Protein AF-A0A660PW03-F1 (afdb_monomer_lite)

pLDDT: mean 82.59, std 9.55, range [47.28, 92.81]

Secondary structure (DSSP, 8-state):
----TT-EEEEEEETTEEEEEEEEEEEESSHHHHHHHHHHHHTS---SSEEEEEEEE---

Radius of gyration: 13.58 Å; chains: 1; bounding box: 29×24×36 Å

Foldseek 3Di:
DDDDPQWDWDWDQDPNDTFIEIEHEDEAQDPVVVVVVVVVVVPDDDDPGHYYYHYYYDDD

Sequence (60 aa):
MSQVSGWSMGLMIDNGKMIETLQKRFQFKNFREVMAFLREIEEWPKPRGIILIFVSIIIK

Structure (mmCIF, N/CA/C/O backbone):
data_AF-A0A660PW03-F1
#
_entry.id   AF-A0A660PW03-F1
#
loop_
_atom_site.group_PDB
_atom_site.id
_atom_site.type_symbol
_atom_site.label_atom_id
_atom_site.label_alt_id
_atom_site.label_comp_id
_atom_site.label_asym_id
_atom_site.label_entity_id
_atom_site.label_seq_id
_atom_site.pdbx_PDB_ins_code
_atom_site.Cartn_x
_atom_site.Cartn_y
_atom_site.Cartn_z
_atom_site.occupancy
_atom_site.B_iso_or_equiv
_atom_site.auth_seq_id
_atom_site.auth_comp_id
_atom_site.auth_asym_id
_atom_site.auth_atom_id
_atom_site.pdbx_PDB_model_num
ATOM 1 N N . MET A 1 1 ? -8.900 4.928 -19.718 1.00 47.28 1 MET A N 1
ATOM 2 C CA . MET A 1 1 ? -8.553 3.953 -18.661 1.00 47.28 1 MET A CA 1
ATOM 3 C C . MET A 1 1 ? -9.283 4.369 -17.395 1.00 47.28 1 MET A C 1
ATOM 5 O O . MET A 1 1 ? -9.190 5.534 -17.031 1.00 47.28 1 MET A O 1
ATOM 9 N N . SER A 1 2 ? -10.090 3.489 -16.799 1.00 53.69 2 SER A N 1
ATOM 10 C CA . SER A 1 2 ? -10.884 3.809 -15.605 1.00 53.69 2 SER A CA 1
ATOM 11 C C . SER A 1 2 ? -9.954 4.105 -14.427 1.00 53.69 2 SER A C 1
ATOM 13 O O . SER A 1 2 ? -9.215 3.219 -13.999 1.00 53.69 2 SER A O 1
ATOM 15 N N . GLN A 1 3 ? -9.975 5.336 -13.913 1.00 59.75 3 GLN A N 1
ATOM 16 C CA . GLN A 1 3 ? -9.316 5.669 -12.652 1.00 59.75 3 GLN A CA 1
ATOM 17 C C . GLN A 1 3 ? -9.899 4.778 -11.552 1.00 59.75 3 GLN A C 1
ATOM 19 O O . GLN A 1 3 ? -11.083 4.868 -11.228 1.00 59.75 3 GLN A O 1
ATOM 24 N N . VAL A 1 4 ? -9.080 3.891 -10.990 1.00 67.12 4 VAL A N 1
ATOM 25 C CA . VAL A 1 4 ? -9.471 3.131 -9.803 1.00 67.12 4 VAL A CA 1
ATOM 26 C C . VAL A 1 4 ? -9.440 4.105 -8.628 1.00 67.12 4 VAL A C 1
ATOM 28 O O . VAL A 1 4 ? -8.411 4.718 -8.351 1.00 67.12 4 VAL A O 1
ATOM 31 N N . SER A 1 5 ? -10.577 4.284 -7.953 1.00 75.88 5 SER A N 1
ATOM 32 C CA . SER A 1 5 ? -10.732 5.310 -6.915 1.00 75.88 5 SER A CA 1
ATOM 33 C C . SER A 1 5 ? -9.650 5.222 -5.824 1.00 75.88 5 SER A C 1
ATOM 35 O O . SER A 1 5 ? -9.387 4.159 -5.240 1.00 75.88 5 SER A O 1
ATOM 37 N N . GLY A 1 6 ? -9.005 6.360 -5.554 1.00 79.50 6 GLY A N 1
ATOM 38 C CA . GLY A 1 6 ? -7.944 6.491 -4.554 1.00 79.50 6 GLY A CA 1
ATOM 39 C C . GLY A 1 6 ? -6.580 5.930 -4.968 1.00 79.50 6 GLY A C 1
ATOM 40 O O . GLY A 1 6 ? -5.699 5.865 -4.116 1.00 79.50 6 GLY A O 1
ATOM 41 N N . TRP A 1 7 ? -6.398 5.519 -6.227 1.00 85.12 7 TRP A N 1
ATOM 42 C CA . TRP A 1 7 ? -5.094 5.164 -6.789 1.00 85.12 7 TRP A CA 1
ATOM 43 C C . TRP A 1 7 ? -4.567 6.286 -7.682 1.00 85.12 7 TRP A C 1
ATOM 45 O O . TRP A 1 7 ? -5.313 6.867 -8.472 1.00 85.12 7 TRP A O 1
ATOM 55 N N . SER A 1 8 ? -3.271 6.563 -7.587 1.00 85.38 8 SER A N 1
ATOM 56 C CA . SER A 1 8 ? -2.562 7.509 -8.447 1.00 85.38 8 SER A CA 1
ATOM 57 C C . SER A 1 8 ? -1.462 6.796 -9.224 1.00 85.38 8 SER A C 1
ATOM 59 O O . SER A 1 8 ? -0.810 5.897 -8.696 1.00 85.38 8 SER A O 1
ATOM 61 N N . MET A 1 9 ? -1.226 7.214 -10.467 1.00 86.00 9 MET A N 1
ATOM 62 C CA . MET A 1 9 ? -0.017 6.812 -11.184 1.00 86.00 9 MET A CA 1
ATOM 63 C C . MET A 1 9 ? 1.163 7.643 -10.689 1.00 86.00 9 MET A C 1
ATOM 65 O O . MET A 1 9 ? 1.051 8.861 -10.556 1.00 86.00 9 MET A O 1
ATOM 69 N N . GLY A 1 10 ? 2.283 6.985 -10.420 1.00 84.44 10 GLY A N 1
ATOM 70 C CA . GLY A 1 10 ? 3.543 7.629 -10.073 1.00 84.44 10 GLY A CA 1
ATOM 71 C C . GLY A 1 10 ? 4.686 7.061 -10.900 1.00 84.44 10 GLY A C 1
ATOM 72 O O . GLY A 1 10 ? 4.627 5.918 -11.344 1.00 84.44 10 GLY A O 1
ATOM 73 N N . LEU A 1 11 ? 5.735 7.849 -11.095 1.00 86.38 11 LEU A N 1
ATOM 74 C CA . LEU A 1 11 ? 6.942 7.423 -11.797 1.00 86.38 11 LEU A CA 1
ATOM 75 C C . LEU A 1 11 ? 8.031 7.139 -10.766 1.00 86.38 11 LEU A C 1
ATOM 77 O O . LEU A 1 11 ? 8.286 7.967 -9.890 1.00 86.38 11 LEU A O 1
ATOM 81 N N . MET A 1 12 ? 8.664 5.975 -10.865 1.00 85.12 12 MET A N 1
ATOM 82 C CA . MET A 1 12 ? 9.812 5.604 -10.040 1.00 85.12 12 MET A CA 1
ATOM 83 C C . MET A 1 12 ? 10.991 5.255 -10.943 1.00 85.12 12 MET A C 1
ATOM 85 O O . MET A 1 12 ? 10.808 4.697 -12.023 1.00 85.12 12 MET A O 1
ATOM 89 N N . ILE A 1 13 ? 12.203 5.593 -10.508 1.00 83.19 13 ILE A N 1
ATOM 90 C CA . ILE A 1 13 ? 13.425 5.137 -11.168 1.00 83.19 13 ILE A CA 1
ATOM 91 C C . ILE A 1 13 ? 13.846 3.831 -10.498 1.00 83.19 13 ILE A C 1
ATOM 93 O O . ILE A 1 13 ? 14.175 3.829 -9.314 1.00 83.19 13 ILE A O 1
ATOM 97 N N . ASP A 1 14 ? 13.848 2.742 -11.260 1.00 79.56 14 ASP A N 1
ATOM 98 C CA . ASP A 1 14 ? 14.40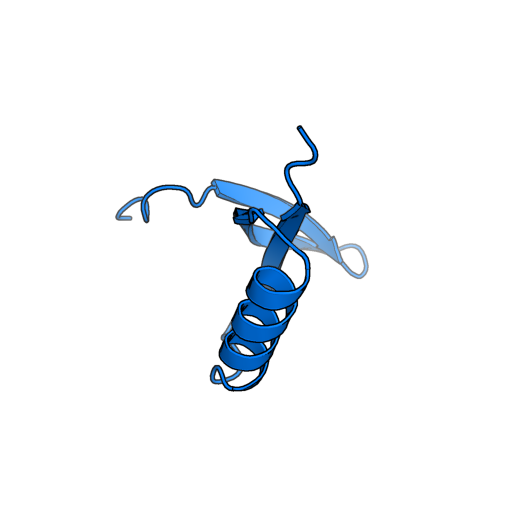1 1.449 -10.856 1.00 79.56 14 ASP A CA 1
ATOM 99 C C . ASP A 1 14 ? 15.484 1.045 -11.862 1.00 79.56 14 ASP A C 1
ATOM 101 O O . ASP A 1 14 ? 15.253 1.041 -13.073 1.00 79.56 14 ASP A O 1
ATOM 105 N N . ASN A 1 15 ? 16.697 0.765 -11.380 1.00 81.94 15 ASN A N 1
ATOM 106 C CA . ASN A 1 15 ? 17.844 0.381 -12.217 1.00 81.94 15 ASN A CA 1
ATOM 107 C C . ASN A 1 15 ? 18.112 1.320 -13.417 1.00 81.94 15 ASN A C 1
ATOM 109 O O . ASN A 1 15 ? 18.464 0.879 -14.512 1.00 81.94 15 ASN A O 1
ATOM 113 N N . GLY A 1 16 ? 17.910 2.630 -13.230 1.00 86.12 16 GLY A N 1
ATOM 114 C CA . GLY A 1 16 ? 18.099 3.644 -14.275 1.00 86.12 16 GLY A CA 1
ATOM 115 C C . GLY A 1 16 ? 16.981 3.710 -15.324 1.00 86.12 16 GLY A C 1
ATOM 116 O O . GLY A 1 16 ? 17.071 4.512 -16.252 1.00 86.12 16 GLY A O 1
ATOM 117 N N . LYS A 1 17 ? 15.917 2.911 -15.183 1.00 85.38 17 LYS A N 1
ATOM 118 C CA . LYS A 1 17 ? 14.716 2.976 -16.023 1.00 85.38 17 LYS A CA 1
ATOM 119 C C . LYS A 1 17 ? 13.578 3.636 -15.258 1.00 85.38 17 LYS A C 1
ATOM 121 O O . LYS A 1 17 ? 13.347 3.348 -14.088 1.00 85.38 17 LYS A O 1
ATOM 126 N N . MET A 1 18 ? 12.858 4.522 -15.937 1.00 86.12 18 MET A N 1
ATOM 127 C CA . MET A 1 18 ? 11.624 5.094 -15.413 1.00 86.12 18 MET A CA 1
ATOM 128 C C . MET A 1 18 ? 10.500 4.070 -15.581 1.00 86.12 18 MET A C 1
ATOM 130 O O . MET A 1 18 ? 10.256 3.600 -16.692 1.00 86.12 18 MET A O 1
ATOM 134 N N . ILE A 1 19 ? 9.845 3.707 -14.481 1.00 87.25 19 ILE A N 1
ATOM 135 C CA . ILE A 1 19 ? 8.757 2.730 -14.447 1.00 87.25 19 ILE A CA 1
ATOM 136 C C . ILE A 1 19 ? 7.499 3.411 -13.911 1.00 87.25 19 ILE A C 1
ATOM 138 O O . ILE A 1 19 ? 7.535 4.120 -12.901 1.00 87.25 19 ILE A O 1
ATOM 142 N N . GLU A 1 20 ? 6.379 3.180 -14.591 1.00 86.38 20 GLU A N 1
ATOM 143 C CA . GLU A 1 20 ? 5.055 3.570 -14.116 1.00 86.38 20 GLU A CA 1
ATOM 144 C C . GLU A 1 20 ? 4.617 2.649 -12.975 1.00 86.38 20 GLU A C 1
ATOM 146 O O . GLU A 1 20 ? 4.657 1.422 -13.070 1.00 86.38 20 GLU A O 1
ATOM 151 N N . THR A 1 21 ? 4.189 3.258 -11.878 1.00 85.38 21 THR A N 1
ATOM 152 C CA . THR A 1 21 ? 3.752 2.580 -10.659 1.00 85.38 21 THR A CA 1
ATOM 153 C C . THR A 1 21 ? 2.331 2.993 -10.324 1.00 85.38 21 THR A C 1
ATOM 155 O O . THR A 1 21 ? 1.942 4.147 -10.524 1.00 85.38 21 THR A O 1
ATOM 158 N N . LEU A 1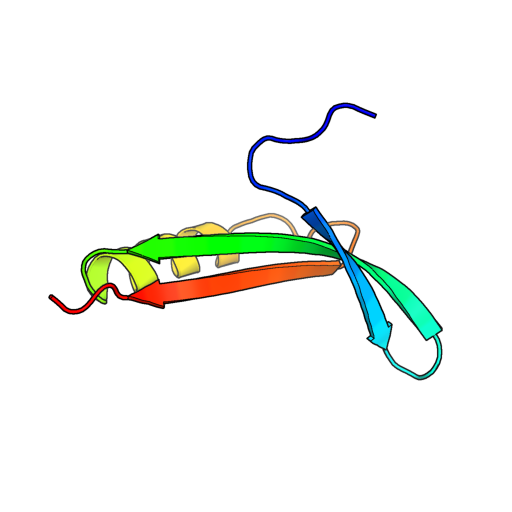 22 ? 1.556 2.063 -9.772 1.00 86.69 22 LEU A N 1
ATOM 159 C CA . LEU A 1 22 ? 0.281 2.386 -9.138 1.00 86.69 22 LEU A CA 1
ATOM 160 C C . LEU A 1 22 ? 0.509 2.578 -7.646 1.00 86.69 22 LEU A C 1
ATOM 162 O O . LEU A 1 22 ? 1.054 1.702 -6.975 1.00 86.69 22 LEU A O 1
ATOM 166 N N . GLN A 1 23 ? 0.092 3.731 -7.137 1.00 87.69 23 GLN A N 1
ATOM 167 C CA . GLN A 1 23 ? 0.334 4.142 -5.763 1.00 87.69 23 GLN A CA 1
ATOM 168 C C . GLN A 1 23 ? -0.983 4.373 -5.030 1.00 87.69 23 GLN A C 1
ATOM 170 O O . GLN A 1 23 ? -1.906 4.985 -5.573 1.00 87.69 23 GLN A O 1
ATOM 175 N N . LYS A 1 24 ? -1.061 3.914 -3.779 1.00 88.81 24 LYS A N 1
ATOM 176 C CA . LYS A 1 24 ? -2.176 4.226 -2.878 1.00 88.81 24 LYS A CA 1
ATOM 177 C C . LYS A 1 24 ? -1.710 4.313 -1.433 1.00 88.81 24 LYS A C 1
ATOM 179 O O . LYS A 1 24 ? -0.862 3.538 -0.988 1.00 88.81 24 LYS A O 1
ATOM 184 N N . ARG A 1 25 ? -2.286 5.269 -0.702 1.00 88.62 25 ARG A N 1
ATOM 185 C CA . ARG A 1 25 ? -2.083 5.431 0.738 1.00 88.62 25 ARG A CA 1
ATOM 186 C C . ARG A 1 25 ? -3.281 4.881 1.499 1.00 88.62 25 ARG A C 1
ATOM 188 O O . ARG A 1 25 ? -4.416 5.263 1.226 1.00 88.62 25 ARG A O 1
ATOM 195 N N . PHE A 1 26 ? -3.003 4.034 2.479 1.00 89.81 26 PHE A N 1
ATOM 196 C CA . PHE A 1 26 ? -3.983 3.482 3.401 1.00 89.81 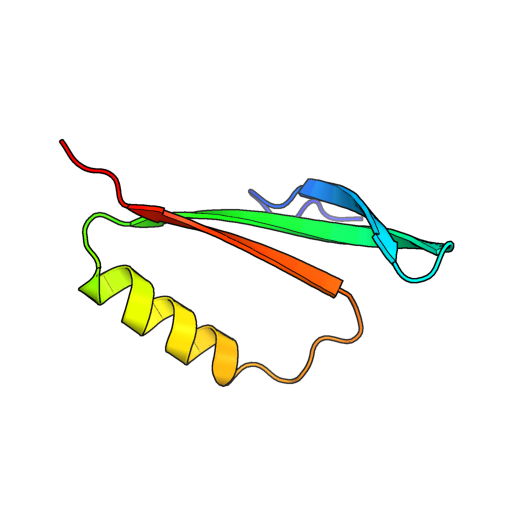26 PHE A CA 1
ATOM 197 C C . PHE A 1 26 ? -3.709 4.005 4.808 1.00 89.81 26 PHE A C 1
ATOM 199 O O . PHE A 1 26 ? -2.562 4.056 5.259 1.00 89.81 26 PHE A O 1
ATOM 206 N N . GLN A 1 27 ? -4.773 4.419 5.488 1.00 91.19 27 GLN A N 1
ATOM 207 C CA . GLN A 1 27 ? -4.716 4.924 6.850 1.00 91.19 27 GLN A CA 1
ATOM 208 C C . GLN A 1 27 ? -5.512 4.004 7.764 1.00 91.19 27 GLN A C 1
ATOM 210 O O . GLN A 1 27 ? -6.675 3.714 7.487 1.00 91.19 27 GLN A O 1
ATOM 215 N N . PHE A 1 28 ? -4.888 3.577 8.854 1.00 92.06 28 PHE A N 1
ATOM 216 C CA . PHE A 1 28 ? -5.477 2.646 9.812 1.00 92.06 28 PHE A CA 1
ATOM 217 C C . PHE A 1 28 ? -5.507 3.254 11.206 1.00 92.06 28 PHE A C 1
ATOM 219 O O . PHE A 1 28 ? -4.707 4.137 11.532 1.00 92.06 28 PHE A O 1
ATOM 226 N N . LYS A 1 29 ? -6.429 2.781 12.046 1.00 90.25 29 LYS A N 1
ATOM 227 C CA . LYS A 1 29 ? -6.581 3.307 13.410 1.00 90.25 29 LYS A CA 1
ATOM 228 C C . LYS A 1 29 ? -5.550 2.738 14.376 1.00 90.25 29 LYS A C 1
ATOM 230 O O . LYS A 1 29 ? -5.307 3.317 15.427 1.00 90.25 29 LYS A O 1
ATOM 235 N N . ASN A 1 30 ? -4.993 1.572 14.064 1.00 91.31 30 ASN A N 1
ATOM 236 C CA . ASN A 1 30 ? -4.077 0.864 14.944 1.00 91.31 30 ASN A CA 1
ATOM 237 C C . ASN A 1 30 ? -3.180 -0.098 14.157 1.00 91.31 30 ASN A C 1
ATOM 239 O O . ASN A 1 30 ? -3.418 -0.408 12.990 1.00 91.31 30 ASN A O 1
ATOM 243 N N . PHE A 1 31 ? -2.152 -0.596 14.838 1.00 90.00 31 PHE A N 1
ATOM 244 C CA . PHE A 1 31 ? -1.181 -1.524 14.268 1.00 90.00 31 PHE A CA 1
ATOM 245 C C . PHE A 1 31 ? -1.784 -2.891 13.909 1.00 90.00 31 PHE A C 1
ATOM 247 O O . PHE A 1 31 ? -1.360 -3.517 12.943 1.00 90.00 31 PHE A O 1
ATOM 254 N N . ARG A 1 32 ? -2.799 -3.357 14.650 1.00 92.81 32 ARG A N 1
ATOM 255 C CA . ARG A 1 32 ? -3.441 -4.651 14.375 1.00 92.81 32 ARG A CA 1
ATOM 256 C C . ARG A 1 32 ? -4.103 -4.656 12.995 1.00 92.81 32 ARG A C 1
ATOM 258 O O . ARG A 1 32 ? -3.932 -5.617 12.254 1.00 92.81 32 ARG A O 1
ATOM 265 N N . GLU A 1 33 ? -4.810 -3.583 12.650 1.00 92.38 33 GLU A N 1
ATOM 266 C CA . GLU A 1 33 ? -5.425 -3.405 11.329 1.00 92.38 33 GLU A CA 1
ATOM 267 C C . GLU A 1 33 ? -4.376 -3.332 10.211 1.00 92.38 33 GLU A C 1
ATOM 269 O O . GLU A 1 33 ? -4.562 -3.952 9.167 1.00 92.38 33 GLU A O 1
ATOM 274 N N . VAL A 1 34 ? -3.245 -2.654 10.449 1.00 91.75 34 VAL A N 1
ATOM 275 C CA . VAL A 1 34 ? -2.119 -2.620 9.497 1.00 91.75 34 VAL A CA 1
ATOM 276 C C . VAL A 1 34 ? -1.610 -4.026 9.192 1.00 91.75 34 VAL A C 1
ATOM 278 O O . VAL A 1 34 ? -1.466 -4.388 8.028 1.00 91.75 34 VAL A O 1
ATOM 281 N N . MET A 1 35 ? -1.349 -4.830 10.223 1.00 91.69 35 MET A N 1
ATOM 282 C CA . MET A 1 35 ? -0.787 -6.171 10.037 1.00 91.69 35 MET A CA 1
ATOM 283 C C . MET A 1 35 ? -1.763 -7.123 9.344 1.00 91.69 35 MET A C 1
ATOM 285 O O . MET A 1 35 ? -1.336 -7.933 8.525 1.00 91.69 35 MET A O 1
ATOM 289 N N . ALA A 1 36 ? -3.063 -7.019 9.643 1.00 92.38 36 ALA A N 1
ATOM 290 C CA . ALA A 1 36 ? -4.088 -7.795 8.948 1.00 92.38 36 ALA A CA 1
ATOM 291 C C . ALA A 1 36 ? -4.116 -7.457 7.449 1.00 92.38 36 ALA A C 1
ATOM 293 O O . ALA A 1 36 ? -4.066 -8.356 6.615 1.00 92.38 36 ALA A O 1
ATOM 294 N N . PHE A 1 37 ? -4.088 -6.164 7.115 1.00 91.19 37 PHE A N 1
ATOM 295 C CA . PHE A 1 37 ? -4.053 -5.696 5.731 1.00 91.19 37 PHE A CA 1
ATOM 296 C C . PHE A 1 37 ? -2.790 -6.138 4.976 1.00 91.19 37 PHE A C 1
ATOM 298 O O . PHE A 1 37 ? -2.876 -6.577 3.832 1.00 91.19 37 PHE A O 1
ATOM 305 N N . LEU A 1 38 ? -1.613 -6.052 5.605 1.00 88.50 38 LEU A N 1
ATOM 306 C CA . LEU A 1 38 ? -0.363 -6.495 4.979 1.00 88.50 38 LEU A CA 1
ATOM 307 C C . LEU A 1 38 ? -0.367 -8.000 4.689 1.00 88.50 38 LEU A C 1
ATOM 309 O O . LEU A 1 38 ? 0.080 -8.400 3.618 1.00 88.50 38 LEU A O 1
ATOM 313 N N . ARG A 1 39 ? -0.925 -8.818 5.591 1.00 90.38 39 ARG A N 1
ATOM 314 C CA . ARG A 1 39 ? -1.066 -10.263 5.364 1.00 90.38 39 ARG A CA 1
ATOM 315 C C . ARG A 1 39 ? -1.967 -10.568 4.167 1.00 90.38 39 ARG A C 1
ATOM 317 O O . ARG A 1 39 ? -1.615 -11.410 3.353 1.00 90.38 39 ARG A O 1
ATOM 324 N N . GLU A 1 40 ? -3.090 -9.863 4.028 1.00 88.88 40 GLU A N 1
ATOM 325 C CA . GLU A 1 40 ? -3.964 -10.029 2.858 1.00 88.88 40 GLU A CA 1
ATOM 326 C C . GLU A 1 40 ? -3.243 -9.684 1.548 1.00 88.88 40 GLU A C 1
ATOM 328 O O . GLU A 1 40 ? -3.427 -10.377 0.551 1.00 88.88 40 GLU A O 1
ATOM 333 N N . ILE A 1 41 ? -2.393 -8.649 1.542 1.00 86.25 41 ILE A N 1
ATOM 334 C CA . ILE A 1 41 ? -1.592 -8.284 0.363 1.00 86.25 41 ILE A CA 1
ATOM 335 C C . ILE A 1 41 ? -0.539 -9.347 0.038 1.00 86.25 41 ILE A C 1
ATOM 337 O O . ILE A 1 41 ? -0.299 -9.616 -1.137 1.00 86.25 41 ILE A O 1
ATOM 341 N N . GLU A 1 42 ? 0.110 -9.938 1.042 1.00 83.12 42 GLU A N 1
A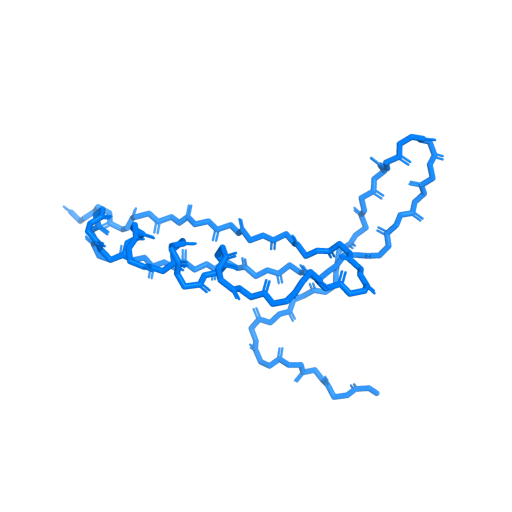TOM 342 C CA . GLU A 1 42 ? 1.111 -10.995 0.823 1.00 83.12 42 GLU A CA 1
ATOM 343 C C . GLU A 1 42 ? 0.518 -12.219 0.115 1.00 83.12 42 GLU A C 1
ATOM 345 O O . GLU A 1 42 ? 1.209 -12.881 -0.662 1.00 83.12 42 GLU A O 1
ATOM 350 N N . GLU A 1 43 ? -0.767 -12.492 0.337 1.00 85.19 43 GLU A N 1
ATOM 351 C CA . GLU A 1 43 ? -1.498 -13.577 -0.317 1.00 85.19 43 GLU A CA 1
ATOM 352 C C . GLU A 1 43 ? -1.932 -13.234 -1.754 1.00 85.19 43 GLU A C 1
ATOM 354 O O . GLU A 1 43 ? -2.403 -14.110 -2.487 1.00 85.19 43 GLU A O 1
ATOM 359 N N . TRP A 1 44 ? -1.768 -11.983 -2.204 1.00 81.12 44 TRP A N 1
ATOM 360 C CA . TRP A 1 44 ? -2.150 -11.603 -3.560 1.00 81.12 44 TRP A CA 1
ATOM 361 C C . TRP A 1 44 ? -1.222 -12.230 -4.605 1.00 81.12 44 TRP A C 1
ATOM 363 O O . TRP A 1 44 ? 0.004 -12.253 -4.448 1.00 81.12 44 TRP A O 1
ATOM 373 N N . PRO A 1 45 ? -1.781 -12.697 -5.738 1.00 77.69 45 PRO A N 1
ATOM 374 C CA . PRO A 1 45 ? -0.968 -13.166 -6.846 1.00 77.69 45 PRO A CA 1
ATOM 375 C C . PRO A 1 45 ? -0.044 -12.037 -7.300 1.00 77.69 45 PRO A C 1
ATOM 377 O O . PRO A 1 45 ? -0.483 -10.896 -7.459 1.00 77.69 45 PRO A O 1
ATOM 380 N N . LYS A 1 46 ? 1.238 -12.366 -7.516 1.00 70.88 46 LYS A N 1
ATOM 381 C CA . LYS A 1 46 ? 2.261 -11.384 -7.894 1.00 70.88 46 LYS A CA 1
ATOM 382 C C . LYS A 1 46 ? 1.746 -10.520 -9.053 1.00 70.88 46 LYS A C 1
ATOM 384 O O . LYS A 1 46 ? 1.498 -11.061 -10.138 1.00 70.88 46 LYS A O 1
ATOM 389 N N . PRO A 1 47 ? 1.560 -9.204 -8.848 1.00 66.50 47 PRO A N 1
ATOM 390 C CA . PRO A 1 47 ? 1.023 -8.345 -9.888 1.00 66.50 47 PRO A CA 1
ATOM 391 C C . PRO A 1 47 ? 1.988 -8.312 -11.076 1.00 66.50 47 PRO A C 1
ATOM 393 O O . PRO A 1 47 ? 3.208 -8.347 -10.912 1.00 66.50 47 PRO A O 1
ATOM 396 N N . ARG A 1 48 ? 1.449 -8.220 -12.297 1.00 67.75 48 ARG A N 1
ATOM 397 C CA . ARG A 1 48 ? 2.247 -7.987 -13.515 1.00 67.75 48 ARG A CA 1
ATOM 398 C C . ARG A 1 48 ? 2.647 -6.506 -13.614 1.00 67.75 48 ARG A C 1
ATOM 400 O O . ARG A 1 48 ? 2.267 -5.829 -14.563 1.00 67.75 48 ARG A O 1
ATOM 407 N N . GLY A 1 49 ? 3.345 -5.992 -12.603 1.00 72.56 49 GLY A N 1
ATOM 408 C CA . GLY A 1 49 ? 3.736 -4.585 -12.492 1.00 72.56 49 GLY A CA 1
ATOM 409 C C . GLY A 1 49 ? 4.200 -4.209 -11.084 1.00 72.56 49 GLY A C 1
ATOM 410 O O . GLY A 1 49 ? 4.159 -5.031 -10.170 1.00 72.56 49 GLY A O 1
ATOM 411 N N . ILE A 1 50 ? 4.633 -2.958 -10.910 1.00 77.19 50 ILE A N 1
ATOM 412 C CA . ILE A 1 50 ? 5.068 -2.425 -9.613 1.00 77.19 50 ILE A CA 1
ATOM 413 C C . ILE A 1 50 ? 3.909 -1.660 -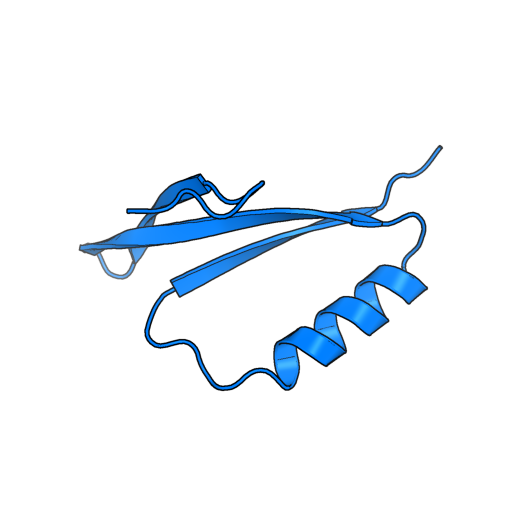8.966 1.00 77.19 50 ILE A C 1
ATOM 415 O O . ILE A 1 50 ? 3.406 -0.673 -9.509 1.00 77.19 50 ILE A O 1
ATOM 419 N N . ILE A 1 51 ? 3.503 -2.118 -7.783 1.00 81.38 51 ILE A N 1
ATOM 420 C CA . ILE A 1 51 ? 2.497 -1.464 -6.944 1.00 81.38 51 ILE A CA 1
ATOM 421 C C . ILE A 1 51 ? 3.199 -0.952 -5.689 1.00 81.38 51 ILE A C 1
ATOM 423 O O . ILE A 1 51 ? 3.864 -1.721 -4.997 1.00 81.38 51 ILE A O 1
ATOM 427 N N . LEU A 1 52 ? 3.040 0.336 -5.389 1.00 81.56 52 LEU A N 1
ATOM 428 C CA . LEU A 1 52 ? 3.566 0.944 -4.171 1.00 81.56 52 LEU A CA 1
ATOM 429 C C . LEU A 1 52 ? 2.425 1.201 -3.190 1.00 81.56 52 LEU A C 1
ATOM 431 O O . LEU A 1 52 ? 1.474 1.935 -3.473 1.00 81.56 52 LEU A O 1
ATOM 435 N N . ILE A 1 53 ? 2.536 0.589 -2.016 1.00 84.56 53 ILE A N 1
ATOM 436 C CA . ILE A 1 53 ? 1.532 0.663 -0.959 1.00 84.56 53 ILE A CA 1
ATOM 437 C C . ILE A 1 53 ? 2.136 1.435 0.205 1.00 84.56 53 ILE A C 1
ATOM 439 O O . ILE A 1 53 ? 3.105 1.000 0.823 1.00 84.56 53 ILE A O 1
ATOM 443 N N . PHE A 1 54 ? 1.550 2.589 0.509 1.00 83.50 54 PHE A N 1
ATOM 444 C CA . PHE A 1 54 ? 1.941 3.395 1.658 1.00 83.50 54 PHE A CA 1
ATOM 445 C C . PHE A 1 54 ? 0.955 3.159 2.793 1.00 83.50 54 PHE A C 1
ATOM 447 O O . PHE A 1 54 ? -0.246 3.376 2.624 1.00 83.50 54 PHE A O 1
ATOM 454 N N . VAL A 1 55 ? 1.456 2.757 3.958 1.00 86.88 55 VAL A N 1
ATOM 455 C CA . VAL A 1 55 ? 0.631 2.517 5.143 1.00 86.88 55 VAL A CA 1
ATOM 456 C C . VAL A 1 55 ? 0.965 3.537 6.224 1.00 86.88 55 VAL A C 1
ATOM 458 O O . VAL A 1 55 ? 2.130 3.839 6.475 1.00 86.88 55 VAL A O 1
ATOM 461 N N . SER A 1 56 ? -0.058 4.106 6.855 1.00 85.75 56 SER A N 1
ATOM 462 C CA . SER A 1 56 ? 0.098 5.052 7.962 1.00 8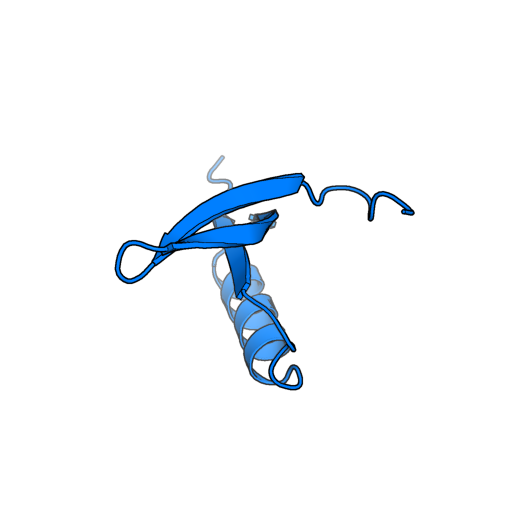5.75 56 SER A CA 1
ATOM 463 C C . SER A 1 56 ? -0.901 4.742 9.074 1.00 85.75 56 SER A C 1
ATOM 465 O O . SER A 1 56 ? -2.046 4.385 8.801 1.00 85.75 56 SER A O 1
ATOM 467 N N . ILE A 1 57 ? -0.480 4.899 10.330 1.00 86.56 57 ILE A N 1
ATOM 468 C CA . ILE A 1 57 ? -1.358 4.780 11.500 1.00 86.56 57 ILE A CA 1
ATOM 469 C C . ILE A 1 57 ? -1.754 6.187 11.938 1.00 86.56 57 ILE A C 1
ATOM 471 O O . ILE A 1 57 ? -0.893 7.045 12.129 1.00 86.56 57 ILE A O 1
ATOM 475 N N . ILE A 1 58 ? -3.054 6.424 12.092 1.00 84.44 58 ILE A N 1
ATOM 476 C CA . ILE A 1 58 ? -3.568 7.671 12.657 1.00 84.44 58 ILE A CA 1
ATOM 477 C C . ILE A 1 58 ? -3.459 7.565 14.179 1.00 84.44 58 ILE A C 1
ATOM 479 O O . ILE A 1 58 ? -4.223 6.833 14.804 1.00 84.44 58 ILE A O 1
ATOM 483 N N . ILE A 1 59 ? -2.520 8.304 14.765 1.00 74.81 59 ILE A N 1
ATOM 484 C CA . ILE A 1 59 ? -2.417 8.494 16.214 1.00 74.81 59 ILE A CA 1
ATOM 485 C C . ILE A 1 59 ? -3.165 9.795 16.528 1.00 74.81 59 ILE A C 1
ATOM 487 O O . ILE A 1 59 ? -2.793 10.848 16.010 1.00 74.81 59 ILE A O 1
ATOM 491 N N . LYS A 1 60 ? -4.266 9.701 17.278 1.00 64.38 60 LYS A N 1
ATOM 492 C CA . LYS A 1 60 ? -4.995 10.861 17.810 1.00 64.38 60 LYS A CA 1
ATOM 493 C C . LYS A 1 60 ? -4.496 11.204 19.202 1.00 64.38 60 LYS A C 1
ATOM 495 O O . LYS A 1 60 ? -4.153 10.246 19.929 1.00 64.38 60 LYS A O 1
#